Protein AF-A0A0F3GIC6-F1 (afdb_monomer_lite)

Radius of gyration: 12.74 Å; chains: 1; bounding box: 27×21×35 Å

Sequence (49 aa):
MLASTFIEEDIINFATSNGLHVVAYRQWEYLDILNFDAINERNKAILLT

Structure (mmCIF, N/CA/C/O backbone):
data_AF-A0A0F3GIC6-F1
#
_entry.id   AF-A0A0F3GIC6-F1
#
loop_
_atom_site.group_PDB
_atom_site.id
_atom_site.type_symbol
_atom_site.label_atom_id
_atom_site.label_alt_id
_atom_site.label_comp_id
_atom_site.label_asym_id
_atom_site.label_entity_id
_atom_site.label_seq_id
_atom_site.pdbx_PDB_ins_code
_atom_site.Cartn_x
_atom_site.Cartn_y
_atom_site.Cartn_z
_atom_site.occupancy
_atom_site.B_iso_or_equiv
_atom_site.auth_seq_id
_atom_site.auth_comp_id
_atom_site.auth_asym_id
_atom_site.auth_atom_id
_atom_site.pdbx_PDB_model_num
ATOM 1 N N . MET A 1 1 ? 7.806 -12.995 -19.273 1.00 41.31 1 MET A N 1
ATOM 2 C CA . MET A 1 1 ? 8.513 -12.650 -18.024 1.00 41.31 1 MET A CA 1
ATOM 3 C C . MET A 1 1 ? 8.013 -11.273 -17.615 1.00 41.31 1 MET A C 1
ATOM 5 O O . MET A 1 1 ? 8.457 -10.285 -18.180 1.00 41.31 1 MET A O 1
ATOM 9 N N . LEU A 1 2 ? 6.975 -11.203 -16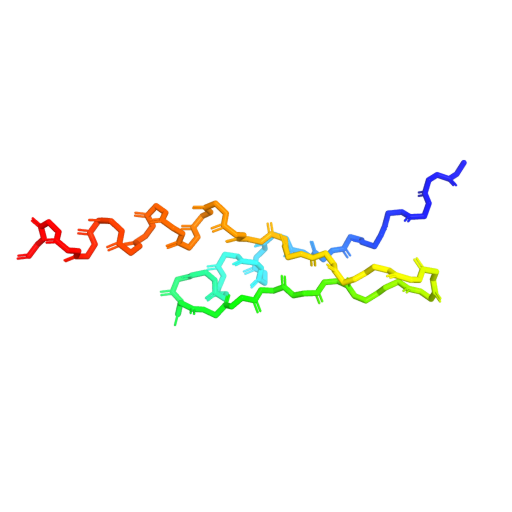.775 1.00 46.03 2 LEU A N 1
ATOM 10 C CA . LEU A 1 2 ? 6.525 -9.923 -16.228 1.00 46.03 2 LEU A CA 1
ATOM 11 C C . LEU A 1 2 ? 7.563 -9.536 -15.177 1.00 46.03 2 LEU A C 1
ATOM 13 O O . LEU A 1 2 ? 7.735 -10.262 -14.200 1.00 46.03 2 LEU A O 1
ATOM 17 N N . ALA A 1 3 ? 8.303 -8.457 -15.416 1.00 46.75 3 ALA A N 1
ATOM 18 C CA . ALA A 1 3 ? 9.176 -7.856 -14.417 1.00 46.75 3 ALA A CA 1
ATOM 19 C C . ALA A 1 3 ? 8.291 -7.259 -13.313 1.00 46.75 3 ALA A C 1
ATOM 21 O O . ALA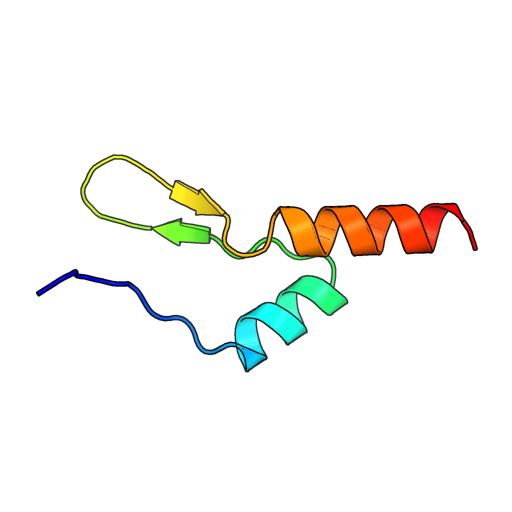 A 1 3 ? 7.967 -6.075 -13.310 1.00 46.75 3 ALA A O 1
ATOM 22 N N . SER A 1 4 ? 7.806 -8.123 -12.430 1.00 54.75 4 SER A N 1
ATOM 23 C CA . SER A 1 4 ? 7.109 -7.729 -11.223 1.00 54.75 4 SER A CA 1
ATOM 24 C C . SER A 1 4 ? 8.175 -7.440 -10.176 1.00 54.75 4 SER A C 1
ATOM 26 O O . SER A 1 4 ? 8.885 -8.336 -9.723 1.00 54.75 4 SER A O 1
ATOM 28 N N . THR A 1 5 ? 8.342 -6.164 -9.849 1.00 58.59 5 THR A N 1
ATOM 29 C CA . THR A 1 5 ? 9.062 -5.743 -8.650 1.00 58.59 5 THR A CA 1
ATOM 30 C C . THR A 1 5 ? 8.267 -6.252 -7.449 1.00 58.59 5 THR A C 1
ATOM 32 O O . THR A 1 5 ? 7.295 -5.617 -7.049 1.00 58.59 5 THR A O 1
ATOM 35 N N . PHE A 1 6 ? 8.626 -7.424 -6.924 1.00 62.75 6 PHE A N 1
ATOM 36 C CA . PHE A 1 6 ? 8.011 -7.981 -5.723 1.00 62.75 6 PHE A CA 1
ATOM 37 C C . PHE A 1 6 ? 8.734 -7.425 -4.492 1.00 62.75 6 PHE A C 1
ATOM 39 O O . PHE A 1 6 ? 9.932 -7.644 -4.323 1.00 62.75 6 PHE A O 1
ATOM 46 N N . ILE A 1 7 ? 8.007 -6.683 -3.660 1.00 72.06 7 ILE A N 1
ATOM 47 C CA . ILE A 1 7 ? 8.410 -6.345 -2.290 1.00 72.06 7 ILE A CA 1
ATOM 48 C C . ILE A 1 7 ? 7.712 -7.349 -1.370 1.00 72.06 7 ILE A C 1
ATOM 50 O O . ILE A 1 7 ? 6.557 -7.694 -1.616 1.00 72.06 7 ILE A O 1
ATOM 54 N N . GLU A 1 8 ? 8.410 -7.831 -0.341 1.00 81.50 8 GLU A N 1
ATOM 55 C CA . GLU A 1 8 ? 7.835 -8.753 0.643 1.00 81.50 8 GLU A CA 1
ATOM 56 C C . GLU A 1 8 ? 6.610 -8.132 1.334 1.00 81.50 8 GLU A C 1
ATOM 58 O O . GLU A 1 8 ? 6.646 -6.977 1.769 1.00 81.50 8 GLU A O 1
ATOM 63 N N . GLU A 1 9 ? 5.528 -8.909 1.457 1.00 82.00 9 GLU A N 1
ATOM 64 C CA . GLU A 1 9 ? 4.279 -8.462 2.092 1.00 82.00 9 GLU A CA 1
ATOM 65 C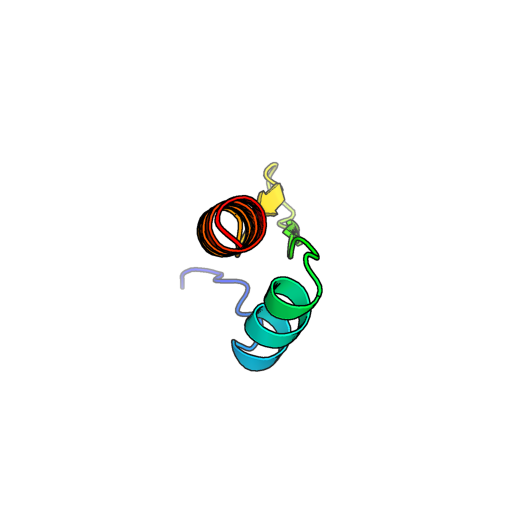 C . GLU A 1 9 ? 4.501 -7.972 3.526 1.00 82.00 9 GLU A C 1
ATOM 67 O O . GLU A 1 9 ? 3.874 -7.002 3.947 1.00 82.00 9 GLU A O 1
ATOM 72 N N . ASP A 1 10 ? 5.447 -8.567 4.254 1.00 87.25 10 ASP A N 1
ATOM 73 C CA . ASP A 1 10 ? 5.793 -8.167 5.620 1.00 87.25 10 ASP A CA 1
ATOM 74 C C . ASP A 1 10 ? 6.253 -6.704 5.699 1.00 87.25 10 ASP A C 1
ATOM 76 O O . ASP A 1 10 ? 5.862 -5.967 6.608 1.00 87.25 10 ASP A O 1
ATOM 80 N N . ILE A 1 11 ? 7.017 -6.241 4.705 1.00 87.12 11 ILE A N 1
ATOM 81 C CA . ILE A 1 11 ? 7.475 -4.849 4.618 1.00 87.12 11 ILE A CA 1
ATOM 82 C C . ILE A 1 11 ? 6.290 -3.923 4.323 1.00 87.12 11 ILE A C 1
ATOM 84 O O . ILE A 1 11 ? 6.178 -2.845 4.913 1.00 87.12 11 ILE A O 1
ATOM 88 N N . ILE A 1 12 ? 5.378 -4.350 3.446 1.00 88.38 12 ILE A N 1
ATOM 89 C CA . ILE A 1 12 ? 4.172 -3.590 3.095 1.00 88.38 12 ILE A CA 1
ATOM 90 C C . ILE A 1 12 ? 3.244 -3.460 4.308 1.00 88.38 12 ILE A C 1
ATOM 92 O O . ILE A 1 12 ? 2.747 -2.367 4.596 1.00 88.38 12 ILE A O 1
ATOM 96 N N . ASN A 1 13 ? 3.053 -4.541 5.059 1.00 89.81 13 ASN A N 1
ATOM 97 C CA . ASN A 1 13 ? 2.226 -4.576 6.262 1.00 89.81 13 ASN A CA 1
ATOM 98 C C . ASN A 1 13 ? 2.814 -3.708 7.378 1.00 89.81 13 ASN A C 1
ATOM 100 O O . ASN A 1 13 ? 2.090 -2.932 8.016 1.00 89.81 13 ASN A O 1
ATOM 104 N N . PHE A 1 14 ? 4.133 -3.779 7.577 1.00 91.31 14 PHE A N 1
ATOM 105 C CA . PHE A 1 14 ? 4.836 -2.927 8.528 1.00 91.31 14 PHE A CA 1
ATOM 106 C C . PHE A 1 14 ? 4.683 -1.442 8.171 1.00 91.31 14 PHE A C 1
ATOM 108 O O . PHE A 1 14 ? 4.285 -0.639 9.019 1.00 91.31 14 PHE A O 1
ATOM 115 N N . ALA A 1 15 ? 4.933 -1.068 6.915 1.00 90.06 15 ALA A N 1
ATOM 116 C CA . ALA A 1 15 ? 4.780 0.307 6.449 1.00 90.06 15 ALA A CA 1
ATOM 117 C C . ALA A 1 15 ? 3.335 0.808 6.614 1.00 90.06 15 ALA A C 1
ATOM 119 O O . ALA A 1 15 ? 3.107 1.878 7.177 1.00 90.06 15 ALA A O 1
ATOM 120 N N . THR A 1 16 ? 2.352 -0.002 6.221 1.00 92.31 16 THR A N 1
ATOM 121 C CA . THR A 1 16 ? 0.924 0.340 6.306 1.00 92.31 16 THR A CA 1
ATOM 122 C C . THR A 1 16 ? 0.476 0.564 7.748 1.00 92.31 16 THR A C 1
ATOM 124 O O . THR A 1 16 ? -0.200 1.551 8.030 1.00 92.31 16 THR A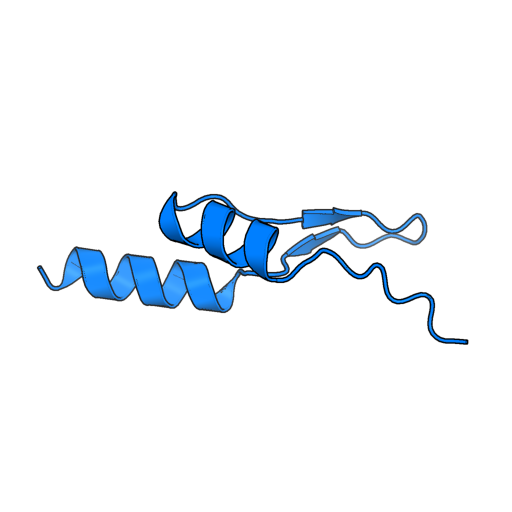 O 1
ATOM 127 N N . SER A 1 17 ? 0.903 -0.287 8.685 1.00 91.06 17 SER A N 1
ATOM 128 C CA . SER A 1 17 ? 0.565 -0.156 10.112 1.00 91.06 17 SER A CA 1
ATOM 129 C C . SER A 1 17 ? 1.055 1.175 10.698 1.00 91.06 17 SER A C 1
ATOM 131 O O . SER A 1 17 ? 0.354 1.819 11.486 1.00 91.06 17 SER A O 1
ATOM 133 N N . ASN A 1 18 ? 2.219 1.632 10.231 1.00 92.38 18 ASN A N 1
ATOM 134 C CA . ASN A 1 18 ? 2.820 2.919 10.580 1.00 92.38 18 ASN A CA 1
ATOM 135 C C . ASN A 1 18 ? 2.270 4.108 9.763 1.00 92.38 18 ASN A C 1
ATOM 137 O O . ASN A 1 18 ? 2.660 5.245 10.012 1.00 92.38 18 ASN A O 1
ATOM 141 N N . GLY A 1 19 ? 1.358 3.878 8.811 1.00 90.06 19 GLY A N 1
ATOM 142 C CA . GLY A 1 19 ? 0.796 4.924 7.949 1.00 90.06 19 GLY A CA 1
ATOM 143 C C . GLY A 1 19 ? 1.751 5.420 6.856 1.00 90.06 19 GLY A C 1
ATOM 144 O O . GLY A 1 19 ? 1.627 6.556 6.409 1.00 90.06 19 GLY A O 1
ATOM 145 N N . LEU A 1 20 ? 2.714 4.594 6.440 1.00 92.56 20 LEU A N 1
ATOM 146 C CA . LEU A 1 20 ? 3.729 4.919 5.437 1.00 92.56 20 LEU A CA 1
ATOM 147 C C . LEU A 1 20 ? 3.380 4.316 4.074 1.00 92.56 20 LEU A C 1
ATOM 149 O O . LEU A 1 20 ? 3.147 3.111 3.963 1.00 92.56 20 LEU A O 1
ATOM 153 N N . HIS A 1 21 ? 3.396 5.133 3.021 1.00 90.75 21 HIS A N 1
ATOM 154 C CA . HIS A 1 21 ? 3.187 4.651 1.656 1.00 90.75 21 HIS A CA 1
ATOM 155 C C . HIS A 1 21 ? 4.421 3.921 1.116 1.00 90.75 21 HIS A C 1
ATOM 157 O O . HIS A 1 21 ? 5.542 4.422 1.209 1.00 90.75 21 HIS A O 1
ATOM 163 N N . VAL A 1 22 ? 4.204 2.758 0.503 1.00 89.94 22 VAL A N 1
ATOM 164 C CA . VAL A 1 22 ? 5.238 1.991 -0.198 1.00 89.94 22 VAL A CA 1
ATOM 165 C C . VAL A 1 22 ? 5.142 2.295 -1.684 1.00 89.94 22 VAL A C 1
ATOM 167 O O . VAL A 1 22 ? 4.083 2.115 -2.285 1.00 89.94 22 VAL A O 1
ATOM 170 N N . VAL A 1 23 ? 6.250 2.742 -2.273 1.00 87.44 23 VAL A N 1
ATOM 171 C CA . VAL A 1 23 ? 6.307 3.132 -3.684 1.00 87.44 23 VAL A CA 1
ATOM 172 C C . VAL A 1 23 ? 7.304 2.253 -4.427 1.00 87.44 23 VAL A C 1
ATOM 174 O O . VAL A 1 23 ? 8.480 2.197 -4.068 1.00 87.44 23 VAL A O 1
ATOM 177 N N . ALA A 1 24 ? 6.845 1.578 -5.478 1.00 84.69 24 ALA A N 1
ATOM 178 C CA . ALA A 1 24 ? 7.700 0.829 -6.384 1.00 84.69 24 ALA A CA 1
ATOM 179 C C . ALA A 1 24 ? 8.140 1.728 -7.541 1.00 84.69 24 ALA A C 1
ATOM 181 O O . ALA A 1 24 ? 7.330 2.173 -8.356 1.00 84.69 24 ALA A O 1
ATOM 182 N N . TYR A 1 25 ? 9.446 1.969 -7.628 1.00 76.44 25 TYR A N 1
ATOM 183 C CA . TYR A 1 25 ? 10.042 2.658 -8.765 1.00 76.44 25 TYR A CA 1
ATOM 184 C C . TYR A 1 25 ? 10.309 1.677 -9.910 1.00 76.44 25 TYR A C 1
ATOM 186 O O . TYR A 1 25 ? 10.938 0.633 -9.716 1.00 76.44 25 TYR A O 1
ATOM 194 N N . ARG A 1 26 ? 9.861 2.025 -11.119 1.00 76.94 26 ARG A N 1
ATOM 195 C CA . ARG A 1 26 ? 10.187 1.309 -12.358 1.00 76.94 26 ARG A CA 1
ATOM 196 C C . ARG A 1 26 ? 10.819 2.289 -13.344 1.00 76.94 26 ARG A C 1
ATOM 198 O O . ARG A 1 26 ? 10.349 3.412 -13.480 1.00 76.94 26 ARG A O 1
ATOM 205 N N . GLN A 1 27 ? 11.876 1.853 -14.039 1.00 69.62 27 GLN A N 1
ATOM 206 C CA . GLN A 1 27 ? 12.642 2.692 -14.981 1.00 69.62 27 GLN A CA 1
ATOM 207 C 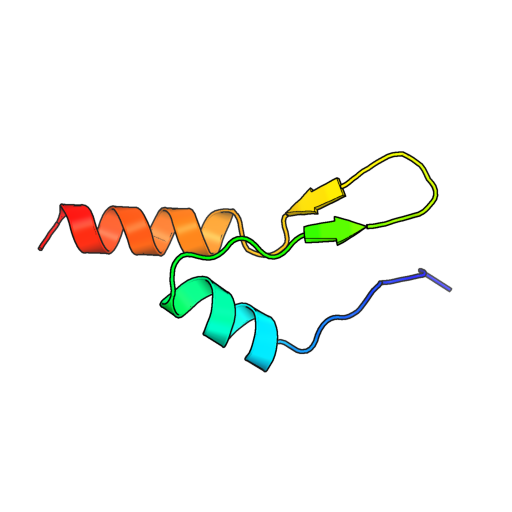C . GLN A 1 27 ? 11.782 3.320 -16.092 1.00 69.62 27 GLN A C 1
ATOM 209 O O . GLN A 1 27 ? 12.151 4.363 -16.622 1.00 69.62 27 GLN A O 1
ATOM 214 N N . TRP A 1 28 ? 10.642 2.708 -16.424 1.00 69.31 28 TRP A N 1
ATOM 215 C CA . TRP A 1 28 ? 9.702 3.183 -17.436 1.00 69.31 28 TRP A CA 1
ATOM 216 C C . TRP A 1 28 ? 8.512 3.882 -16.753 1.00 69.31 28 TRP A C 1
ATOM 218 O O . TRP A 1 28 ? 7.481 3.281 -16.469 1.00 69.31 28 TRP A O 1
ATOM 228 N N . GLU A 1 29 ? 8.734 5.155 -16.436 1.00 60.41 29 GLU A N 1
ATOM 229 C CA . GLU A 1 29 ? 7.762 6.256 -16.295 1.00 60.41 29 GLU A CA 1
ATOM 230 C C . GLU A 1 29 ? 6.660 6.240 -15.216 1.00 60.41 29 GLU A C 1
ATOM 232 O O . GLU A 1 29 ? 5.989 7.263 -15.082 1.00 60.41 29 GLU A O 1
ATOM 237 N N . TYR A 1 30 ? 6.486 5.208 -14.380 1.00 72.44 30 TYR A N 1
ATOM 238 C CA . TYR A 1 30 ? 5.461 5.273 -13.321 1.00 72.44 30 TYR A CA 1
ATOM 239 C C . TYR A 1 30 ? 5.934 4.811 -11.940 1.00 72.44 30 TYR A C 1
ATOM 241 O O . TYR A 1 30 ? 6.515 3.735 -11.777 1.00 72.44 30 TYR A O 1
ATOM 249 N N . LEU A 1 31 ? 5.661 5.658 -10.943 1.00 82.00 31 LEU A N 1
ATOM 250 C CA . LEU A 1 31 ? 5.737 5.330 -9.524 1.00 82.00 31 LEU A CA 1
ATOM 251 C C . LEU A 1 31 ? 4.421 4.667 -9.134 1.00 82.00 31 LEU A C 1
ATOM 253 O O . LEU A 1 31 ? 3.374 5.304 -9.209 1.00 82.00 31 LEU A O 1
ATOM 257 N N . ASP A 1 32 ? 4.481 3.409 -8.716 1.00 84.44 32 ASP A N 1
ATOM 258 C CA . ASP A 1 32 ? 3.291 2.681 -8.283 1.00 84.44 32 ASP A CA 1
ATOM 259 C C . ASP A 1 32 ? 3.206 2.670 -6.755 1.00 84.44 32 ASP A C 1
ATOM 261 O O . ASP A 1 32 ? 4.180 2.316 -6.085 1.00 84.44 32 ASP A O 1
ATOM 265 N N . ILE A 1 33 ? 2.067 3.083 -6.196 1.00 89.12 33 ILE A N 1
ATOM 266 C CA . ILE A 1 33 ? 1.838 3.068 -4.746 1.00 89.12 33 ILE A CA 1
ATOM 267 C C . ILE A 1 33 ? 1.189 1.735 -4.394 1.00 89.12 33 ILE A C 1
ATOM 269 O O . ILE A 1 33 ? 0.010 1.519 -4.656 1.00 89.12 33 ILE A O 1
ATOM 273 N N . LEU A 1 34 ? 1.947 0.858 -3.744 1.00 88.50 34 LEU A N 1
ATOM 274 C CA . LEU A 1 34 ? 1.537 -0.530 -3.525 1.00 88.50 34 LEU A CA 1
ATOM 275 C C . LEU A 1 34 ? 0.463 -0.694 -2.441 1.00 88.50 34 LEU A C 1
ATOM 277 O O . LEU A 1 34 ? -0.272 -1.674 -2.452 1.00 88.50 34 LEU A O 1
ATOM 281 N N . ASN A 1 35 ? 0.379 0.237 -1.489 1.00 90.62 35 ASN A N 1
ATOM 282 C CA . ASN A 1 35 ? -0.504 0.139 -0.320 1.00 90.62 35 ASN A CA 1
ATOM 283 C C . ASN A 1 35 ? -1.504 1.297 -0.210 1.00 90.62 35 ASN A C 1
ATOM 285 O O . ASN A 1 35 ? -1.911 1.667 0.894 1.00 90.62 35 ASN A O 1
ATOM 289 N N . PHE A 1 36 ? -1.881 1.893 -1.344 1.00 90.25 36 PHE A N 1
ATOM 290 C CA . PHE A 1 36 ? -2.792 3.037 -1.371 1.00 90.25 36 PHE A CA 1
ATOM 291 C C . PHE A 1 36 ? -4.132 2.720 -0.691 1.00 90.25 36 PHE A C 1
ATOM 293 O O . PHE A 1 36 ? -4.539 3.431 0.231 1.00 90.25 36 PHE A O 1
ATOM 300 N N . ASP A 1 37 ? -4.771 1.618 -1.088 1.00 91.38 37 ASP A N 1
ATOM 301 C CA . ASP A 1 37 ? -6.073 1.216 -0.550 1.00 91.38 37 ASP A CA 1
ATOM 302 C C . ASP A 1 37 ? -5.987 0.863 0.937 1.00 91.38 37 ASP A C 1
ATOM 304 O O . ASP A 1 37 ? -6.773 1.365 1.742 1.00 91.38 37 ASP A O 1
ATOM 308 N N . ALA A 1 38 ? -4.967 0.094 1.324 1.00 90.69 38 ALA A N 1
ATOM 309 C CA . ALA A 1 38 ? -4.773 -0.346 2.703 1.00 90.69 38 ALA A CA 1
ATOM 310 C C . ALA A 1 38 ? -4.561 0.831 3.676 1.00 90.69 38 ALA A C 1
ATOM 312 O O . ALA A 1 38 ? -5.100 0.840 4.786 1.00 90.69 38 ALA A O 1
ATOM 313 N N . ILE A 1 39 ? -3.825 1.872 3.264 1.00 91.69 39 ILE A N 1
ATOM 314 C CA . ILE A 1 39 ? -3.691 3.095 4.069 1.00 91.69 39 ILE A CA 1
ATOM 315 C C . ILE A 1 39 ? -5.012 3.849 4.164 1.00 91.69 39 ILE A C 1
ATOM 317 O O . ILE A 1 39 ? -5.349 4.372 5.229 1.00 91.69 39 ILE A O 1
ATOM 321 N N . ASN A 1 40 ? -5.770 3.908 3.075 1.00 91.25 40 ASN A N 1
ATOM 322 C CA . ASN A 1 40 ? -7.044 4.607 3.068 1.00 91.25 40 ASN A CA 1
ATOM 323 C C . ASN A 1 40 ? -8.059 3.927 4.006 1.00 91.25 40 ASN A C 1
ATOM 325 O O . ASN A 1 40 ? -8.770 4.600 4.751 1.00 91.25 40 ASN A O 1
ATOM 329 N N . GLU A 1 41 ? -8.081 2.594 4.035 1.00 91.44 41 GLU A N 1
ATOM 330 C CA . GLU A 1 41 ? -8.873 1.806 4.984 1.00 91.44 41 GLU A CA 1
ATOM 331 C C . GLU A 1 41 ? -8.438 2.035 6.434 1.00 91.44 41 GLU A C 1
ATOM 333 O O . GLU A 1 41 ? -9.276 2.339 7.287 1.00 91.44 41 GLU A O 1
ATOM 338 N N . ARG A 1 42 ? -7.129 1.991 6.715 1.00 90.50 42 ARG A N 1
ATOM 339 C CA . ARG A 1 42 ? -6.583 2.294 8.047 1.00 90.50 42 ARG A CA 1
ATOM 340 C C . ARG A 1 42 ? -6.983 3.692 8.521 1.00 90.50 42 ARG A C 1
ATOM 342 O O . ARG A 1 42 ? -7.397 3.862 9.665 1.00 90.50 42 ARG A O 1
ATOM 349 N N . ASN A 1 43 ? -6.865 4.700 7.661 1.00 88.44 43 ASN A N 1
ATOM 350 C CA . ASN A 1 43 ? -7.186 6.081 8.021 1.00 88.44 43 ASN A CA 1
ATOM 351 C C . ASN A 1 43 ? -8.682 6.263 8.304 1.00 88.44 43 ASN A C 1
ATOM 353 O O . ASN A 1 43 ? -9.040 6.969 9.245 1.00 88.44 43 ASN A O 1
ATOM 357 N N . LYS A 1 44 ? -9.558 5.585 7.551 1.00 89.69 44 LYS A N 1
ATOM 358 C CA . LYS A 1 44 ? -10.997 5.540 7.857 1.00 89.69 44 LYS A CA 1
ATOM 359 C C . LYS A 1 44 ? -11.267 4.896 9.217 1.00 89.69 44 LYS A C 1
ATOM 361 O O . LYS A 1 44 ? -12.084 5.418 9.965 1.00 89.69 44 LYS A O 1
ATOM 366 N N . ALA A 1 45 ? -10.572 3.807 9.551 1.00 84.69 45 ALA A N 1
ATOM 367 C CA . ALA A 1 45 ? -10.719 3.144 10.847 1.00 84.69 45 ALA A CA 1
ATOM 368 C C . ALA A 1 45 ? -10.295 4.047 12.022 1.00 84.69 45 ALA A C 1
ATOM 370 O O . ALA A 1 45 ? -10.979 4.083 13.041 1.00 84.69 45 ALA A O 1
ATOM 371 N N . ILE A 1 46 ? -9.217 4.826 11.862 1.00 83.25 46 ILE A N 1
ATOM 372 C CA . ILE A 1 46 ? -8.762 5.790 12.879 1.00 83.25 46 ILE A CA 1
ATOM 373 C C . ILE A 1 46 ? -9.770 6.927 13.072 1.00 83.25 46 ILE A C 1
ATOM 375 O O . ILE A 1 46 ? -10.014 7.326 14.200 1.00 83.25 46 ILE A O 1
ATOM 379 N N . LEU A 1 47 ? -10.377 7.441 11.999 1.00 78.50 47 LEU A N 1
ATOM 380 C CA . LEU A 1 47 ? -11.363 8.530 12.083 1.00 78.50 47 LEU A CA 1
AT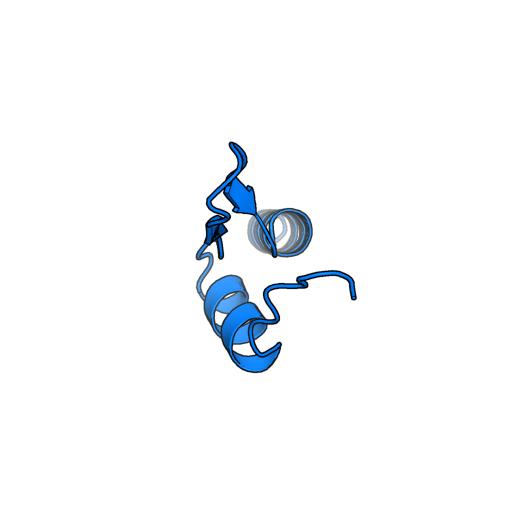OM 381 C C . LEU A 1 47 ? -12.684 8.126 12.760 1.00 78.50 47 LEU A C 1
ATOM 383 O O . LEU A 1 47 ? -13.469 8.997 13.129 1.00 78.50 47 LEU A O 1
ATOM 387 N N . LEU A 1 48 ? -12.949 6.824 12.878 1.00 68.62 48 LEU A N 1
ATOM 388 C CA . LEU A 1 48 ? -14.147 6.264 13.507 1.00 68.62 48 LEU A CA 1
ATOM 389 C C . LEU A 1 48 ? -13.937 5.886 14.986 1.00 68.62 48 LEU A C 1
ATOM 391 O O . LEU A 1 48 ? -14.886 5.420 15.615 1.00 68.62 48 LEU A O 1
ATOM 395 N N . THR A 1 49 ? -12.723 6.062 15.520 1.00 60.19 49 THR A N 1
ATOM 396 C CA . THR A 1 49 ? -12.344 5.770 16.916 1.00 60.19 49 THR A CA 1
ATOM 397 C C . THR A 1 49 ? -12.128 7.066 17.687 1.00 60.19 49 THR A C 1
ATOM 399 O O . THR A 1 49 ? -12.555 7.122 18.861 1.00 60.19 49 THR A O 1
#

Organism: NCBI:txid29290

Foldseek 3Di:
DPPDPDDDVVVVVVCLVVLHWDWDDDPPDDIDTPCPPSNVVVVVVVVVD

Secondary structure (DSSP, 8-state):
-----PPPHHHHHHHHHTTPPPEEE-SSS-EEETTHHHHHHHHHHHHT-

pLDDT: mean 80.43, std 13.73, range [41.31, 92.56]